Protein AF-A0AB39YDY0-F1 (afdb_monomer)

pLDDT: mean 84.26, std 14.53, range [36.44, 95.5]

Radius of gyration: 16.52 Å; Cα contacts (8 Å, |Δi|>4): 46; chains: 1; bounding box: 37×37×38 Å

Nearest PDB structures (foldseek):
  3hr0-assembly1_B  TM=7.176E-01  e=5.539E+00  Homo sapiens

Foldseek 3Di:
DDPPPPVPCDPVQVVLSVLLAVLLVLVVVLVVLVVVLVVCVVVVVDDPVRNVVSVVVSVVSVVVSVVSCVVSVHDPVSSFDQRDPVGTDD

Organism: NCBI:txid3238629

Secondary structure (DSSP, 8-state):
----------TTTHHHHHHHHHHHHHHHHHHHHHHHHHHHHHTT-S-HHHHHHHHHHHHHHHHHHHHHHHHTT--TGGG--B-GGG-B--

Mean predicted aligned error: 7.27 Å

Sequence (90 aa):
MSRSQRVELDPDTVERDLARLVLTVIELLRQLMERQALRRVECGDLSEEQEERLGLTLMLLEDRMGLLRSRFGLTPEDLNLDLGPIGRLL

InterPro domains:
  IPR007805 Gas vesicle protein K [PF05121] (6-90)
  IPR007805 Gas vesicle protein K [PTHR40137] (3-90)

Solvent-accessible surface area (backbone atoms only — not comparable to full-atom values): 5335 Å² total; per-residue (Å²): 134,83,79,78,77,61,88,78,67,46,88,94,43,36,71,46,53,52,48,43,52,53,50,28,54,52,48,53,51,50,54,50,50,50,58,48,48,53,53,33,58,77,71,61,77,52,54,71,73,53,50,54,53,49,51,54,50,52,51,58,47,51,54,52,50,52,52,52,29,58,74,59,75,46,57,82,71,66,42,43,46,70,65,63,96,80,38,64,76,104

Structure (mmCIF, N/CA/C/O backbone):
data_AF-A0AB39YDY0-F1
#
_entry.id   AF-A0AB39YDY0-F1
#
loop_
_atom_site.group_PDB
_atom_site.id
_atom_site.type_symbol
_atom_site.label_atom_id
_atom_site.label_alt_id
_atom_site.label_comp_id
_atom_site.label_asym_id
_atom_site.label_entity_id
_atom_site.label_seq_id
_atom_site.pdbx_PDB_ins_code
_atom_site.Cartn_x
_atom_site.Cartn_y
_atom_site.Cartn_z
_atom_site.occupancy
_atom_site.B_iso_or_equiv
_atom_site.auth_seq_id
_atom_site.auth_comp_id
_atom_site.auth_asym_id
_atom_site.auth_atom_id
_atom_site.pdbx_PDB_model_num
ATOM 1 N N . MET A 1 1 ? 11.566 -27.924 -16.734 1.00 36.44 1 MET A N 1
ATOM 2 C CA . MET A 1 1 ? 12.705 -27.038 -16.410 1.00 36.44 1 MET A CA 1
ATOM 3 C C . MET A 1 1 ? 12.130 -25.662 -16.109 1.00 36.44 1 MET A C 1
ATOM 5 O O . MET A 1 1 ? 11.842 -24.929 -17.044 1.00 36.44 1 MET A O 1
ATOM 9 N N . SER A 1 2 ? 11.827 -25.366 -14.842 1.00 38.69 2 SER A N 1
ATOM 10 C CA . SER A 1 2 ? 11.279 -24.057 -14.466 1.00 38.69 2 SER A CA 1
ATOM 11 C C . SER A 1 2 ? 12.433 -23.059 -14.430 1.00 38.69 2 SER A C 1
ATOM 13 O O . SER A 1 2 ? 13.349 -23.220 -13.623 1.00 38.69 2 SER A O 1
ATOM 15 N N . ARG A 1 3 ? 12.445 -22.089 -15.352 1.00 41.38 3 ARG A N 1
ATOM 16 C CA . ARG A 1 3 ? 13.333 -20.927 -15.253 1.00 41.38 3 ARG A CA 1
ATOM 17 C C . ARG A 1 3 ? 12.885 -20.161 -14.017 1.00 41.38 3 ARG A C 1
ATOM 19 O O . ARG A 1 3 ? 11.873 -19.472 -14.063 1.00 41.38 3 ARG A O 1
ATOM 26 N N . SER A 1 4 ? 13.622 -20.291 -12.921 1.00 45.78 4 SER A N 1
ATOM 27 C CA . SER A 1 4 ? 13.548 -19.318 -11.842 1.00 45.78 4 SER A CA 1
ATOM 28 C C . SER A 1 4 ? 13.902 -17.966 -12.450 1.00 45.78 4 SER A C 1
ATOM 30 O O . SER A 1 4 ? 15.077 -17.704 -12.706 1.00 45.78 4 SER A O 1
ATOM 32 N N . GLN A 1 5 ? 12.905 -17.117 -12.699 1.00 48.16 5 GLN A N 1
ATOM 33 C CA . GLN A 1 5 ? 13.135 -15.683 -12.777 1.00 48.16 5 GLN A CA 1
ATOM 34 C C . GLN A 1 5 ? 13.541 -15.251 -11.365 1.00 48.16 5 GLN A C 1
ATOM 36 O O . GLN A 1 5 ? 12.747 -14.779 -10.559 1.00 48.16 5 GLN A O 1
ATOM 41 N N . ARG A 1 6 ? 14.823 -15.479 -11.042 1.00 50.09 6 ARG A N 1
ATOM 42 C CA . ARG A 1 6 ? 15.561 -14.562 -10.174 1.00 50.09 6 ARG A CA 1
ATOM 43 C C . ARG A 1 6 ? 15.221 -13.172 -10.684 1.00 50.09 6 ARG A C 1
ATOM 45 O O . ARG A 1 6 ? 15.170 -13.006 -11.896 1.00 50.09 6 ARG A O 1
ATOM 52 N N . VAL A 1 7 ? 14.986 -12.229 -9.779 1.00 54.44 7 VAL A N 1
ATOM 53 C CA . VAL A 1 7 ? 14.873 -10.809 -10.118 1.00 54.44 7 VAL A CA 1
ATOM 54 C C . VAL A 1 7 ? 16.086 -10.464 -10.991 1.00 54.44 7 VAL A C 1
ATOM 56 O O . VAL A 1 7 ? 17.199 -10.330 -10.484 1.00 54.44 7 VAL A O 1
ATOM 59 N N . GLU A 1 8 ? 15.899 -10.486 -12.311 1.00 51.50 8 GLU A N 1
ATOM 60 C CA . GLU A 1 8 ? 16.910 -10.158 -13.306 1.00 51.50 8 GLU A CA 1
ATOM 61 C C . GLU A 1 8 ? 16.939 -8.639 -13.286 1.00 51.50 8 GLU A C 1
ATOM 63 O O . GLU A 1 8 ? 16.145 -7.981 -13.945 1.00 51.50 8 GLU A O 1
ATOM 68 N N . LEU A 1 9 ? 17.762 -8.101 -12.388 1.00 58.28 9 LEU A N 1
ATOM 69 C CA . LEU A 1 9 ? 18.035 -6.676 -12.308 1.00 58.28 9 LEU A CA 1
ATOM 70 C C . LEU A 1 9 ? 18.869 -6.333 -13.541 1.00 58.28 9 LEU A C 1
ATOM 72 O O . LEU A 1 9 ? 20.074 -6.599 -13.565 1.00 58.28 9 LEU A O 1
ATOM 76 N N . ASP A 1 10 ? 18.219 -5.819 -14.578 1.00 60.81 10 ASP A N 1
ATOM 77 C CA . ASP A 1 10 ? 18.913 -5.304 -15.753 1.00 60.81 10 ASP A CA 1
ATOM 78 C C . ASP A 1 10 ? 19.641 -4.011 -15.337 1.00 60.81 10 ASP A C 1
ATOM 80 O O . ASP A 1 10 ? 18.993 -3.126 -14.773 1.00 60.81 10 ASP A O 1
ATOM 84 N N . PRO A 1 11 ? 20.970 -3.885 -15.546 1.00 60.62 11 PRO A N 1
ATOM 85 C CA . PRO A 1 11 ? 21.752 -2.689 -15.216 1.00 60.62 11 PRO A CA 1
ATOM 86 C C . PRO A 1 11 ? 21.135 -1.377 -15.728 1.00 60.62 11 PRO A C 1
ATOM 88 O O . PRO A 1 11 ? 21.303 -0.348 -15.071 1.00 60.62 11 PRO A O 1
ATOM 91 N N . ASP A 1 12 ? 20.379 -1.421 -16.828 1.00 65.44 12 ASP A N 1
ATOM 92 C CA . ASP A 1 12 ? 19.717 -0.251 -17.408 1.00 65.44 12 ASP A CA 1
ATOM 93 C C . ASP A 1 12 ? 18.357 0.071 -16.741 1.00 65.44 12 ASP A C 1
ATOM 95 O O . ASP A 1 12 ? 17.854 1.190 -16.872 1.00 65.44 12 ASP A O 1
ATOM 99 N N . THR A 1 13 ? 17.767 -0.864 -15.976 1.00 75.38 13 THR A N 1
ATOM 100 C CA . THR A 1 13 ? 16.473 -0.702 -15.270 1.00 75.38 13 THR A CA 1
ATOM 101 C C . THR A 1 13 ? 16.519 -0.949 -13.761 1.00 75.38 13 THR A C 1
ATOM 103 O O . THR A 1 13 ? 15.473 -0.876 -13.111 1.00 75.38 13 THR A O 1
ATOM 106 N N . VAL A 1 14 ? 17.702 -1.156 -13.168 1.00 84.69 14 VAL A N 1
ATOM 107 C CA . VAL A 1 14 ? 17.872 -1.471 -11.732 1.00 84.69 14 VAL A CA 1
ATOM 108 C C . VAL A 1 14 ? 17.106 -0.513 -10.828 1.00 84.69 14 VAL A C 1
ATOM 110 O O . VAL A 1 14 ? 16.491 -0.951 -9.859 1.00 84.69 14 VAL A O 1
ATOM 113 N N . GLU A 1 15 ? 17.114 0.790 -11.128 1.00 84.25 15 GLU A N 1
ATOM 114 C CA . GLU A 1 15 ? 16.385 1.786 -10.334 1.00 84.25 15 GLU A CA 1
ATOM 115 C C . GLU A 1 15 ? 14.880 1.485 -10.297 1.00 84.25 15 GLU A C 1
ATOM 117 O O . GLU A 1 15 ? 14.269 1.491 -9.227 1.00 84.25 15 GLU A O 1
ATOM 122 N N . ARG A 1 16 ? 14.290 1.158 -11.451 1.00 87.69 16 ARG A N 1
ATOM 123 C CA . ARG A 1 16 ? 12.869 0.819 -11.574 1.00 87.69 16 ARG A CA 1
ATOM 124 C C . ARG A 1 16 ? 12.552 -0.516 -10.906 1.00 87.69 16 ARG A C 1
ATOM 126 O O . ARG A 1 16 ? 11.541 -0.611 -10.213 1.00 87.69 16 ARG A O 1
ATOM 133 N N . ASP A 1 17 ? 13.409 -1.520 -11.062 1.00 85.81 17 ASP A N 1
ATOM 134 C CA . ASP A 1 17 ? 13.189 -2.853 -10.489 1.00 85.81 17 ASP A CA 1
ATOM 135 C C . ASP A 1 17 ? 13.336 -2.862 -8.961 1.00 85.81 17 ASP A C 1
ATOM 137 O O . ASP A 1 17 ? 12.534 -3.481 -8.254 1.00 85.81 17 ASP A O 1
ATOM 141 N N . LEU A 1 18 ? 14.305 -2.113 -8.425 1.00 88.75 18 LEU A N 1
ATOM 142 C CA . LEU A 1 18 ? 14.429 -1.886 -6.985 1.00 88.75 18 LEU A CA 1
ATOM 143 C C . LEU A 1 18 ? 13.241 -1.086 -6.447 1.00 88.75 18 LEU A C 1
ATOM 145 O O . LEU A 1 18 ? 12.688 -1.450 -5.408 1.00 88.75 18 LEU A O 1
ATOM 149 N N . ALA A 1 19 ? 12.809 -0.037 -7.155 1.00 89.94 19 ALA A N 1
ATOM 150 C CA . ALA A 1 19 ? 11.623 0.723 -6.773 1.00 89.94 19 ALA A CA 1
ATOM 151 C C . ALA A 1 19 ? 10.378 -0.172 -6.737 1.00 89.94 19 ALA A C 1
ATOM 153 O O . ALA A 1 19 ? 9.634 -0.142 -5.760 1.00 89.94 19 ALA A O 1
ATOM 154 N N . ARG A 1 20 ? 10.188 -1.027 -7.747 1.00 91.00 20 ARG A N 1
ATOM 155 C CA . ARG A 1 20 ? 9.104 -2.014 -7.797 1.00 91.00 20 ARG A CA 1
ATOM 156 C C . ARG A 1 20 ? 9.134 -2.950 -6.592 1.00 91.00 20 ARG A C 1
ATOM 158 O O . ARG A 1 20 ? 8.099 -3.143 -5.957 1.00 91.00 20 ARG A O 1
ATOM 165 N N . LEU A 1 21 ? 10.297 -3.503 -6.243 1.00 91.00 21 LEU A N 1
ATOM 166 C CA . LEU A 1 21 ? 10.436 -4.395 -5.089 1.00 91.00 21 LEU A CA 1
ATOM 167 C C . LEU A 1 21 ? 10.080 -3.685 -3.775 1.00 91.00 21 LEU A C 1
ATOM 169 O O . LEU A 1 21 ? 9.290 -4.202 -2.987 1.00 91.00 21 LEU A O 1
ATOM 173 N N . VAL A 1 22 ? 10.622 -2.486 -3.551 1.00 92.69 22 VAL A N 1
ATOM 174 C CA . VAL A 1 22 ? 10.349 -1.694 -2.342 1.00 92.69 22 VAL A CA 1
ATOM 175 C C . VAL A 1 22 ? 8.872 -1.315 -2.258 1.00 92.69 22 VAL A C 1
ATOM 177 O O . VAL A 1 22 ? 8.254 -1.499 -1.211 1.00 92.69 22 VAL A O 1
ATOM 180 N N . LEU A 1 23 ? 8.281 -0.845 -3.359 1.00 93.19 23 LEU A N 1
ATOM 181 C CA . LEU A 1 23 ? 6.860 -0.502 -3.417 1.00 93.19 23 LEU A CA 1
ATOM 182 C C . LEU A 1 23 ? 5.972 -1.725 -3.183 1.00 93.19 23 LEU A C 1
ATOM 184 O O . LEU A 1 23 ? 4.962 -1.610 -2.502 1.00 93.19 23 LEU A O 1
ATOM 188 N N . THR A 1 24 ? 6.378 -2.902 -3.656 1.00 93.06 24 THR A N 1
ATOM 189 C CA . THR A 1 24 ? 5.662 -4.153 -3.376 1.00 93.06 24 THR A CA 1
ATOM 190 C C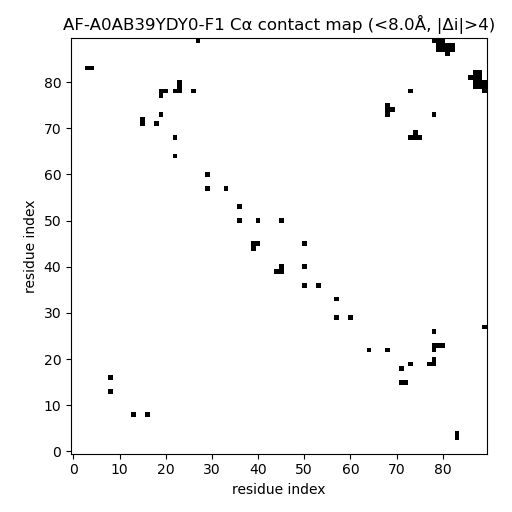 . THR A 1 24 ? 5.666 -4.486 -1.880 1.00 93.06 24 THR A C 1
ATOM 192 O O . THR A 1 24 ? 4.635 -4.851 -1.319 1.00 93.06 24 THR A O 1
ATOM 195 N N . VAL A 1 25 ? 6.807 -4.328 -1.200 1.00 92.62 25 VAL A N 1
ATOM 196 C CA . VAL A 1 25 ? 6.900 -4.553 0.254 1.00 92.62 25 VAL A CA 1
ATOM 197 C C . VAL A 1 25 ? 6.044 -3.547 1.024 1.00 92.62 25 VAL A C 1
ATOM 199 O O . VAL A 1 25 ? 5.346 -3.925 1.963 1.00 92.62 25 VAL A O 1
ATOM 202 N N . ILE A 1 26 ? 6.066 -2.274 0.626 1.00 93.12 26 ILE A N 1
ATOM 203 C CA . ILE A 1 26 ? 5.237 -1.237 1.252 1.00 93.12 26 ILE A CA 1
ATOM 204 C C . ILE A 1 26 ? 3.747 -1.540 1.046 1.00 93.12 26 ILE A C 1
ATOM 206 O O . ILE A 1 26 ? 2.973 -1.421 1.994 1.00 93.12 26 ILE A O 1
ATOM 210 N N . GLU A 1 27 ? 3.351 -1.987 -0.145 1.00 92.62 27 GLU A N 1
ATOM 211 C CA . GLU A 1 27 ? 1.968 -2.361 -0.454 1.00 92.62 27 GLU A CA 1
ATOM 212 C C . GLU A 1 27 ? 1.488 -3.541 0.401 1.00 92.62 27 GLU A C 1
ATOM 214 O O . GLU A 1 27 ? 0.404 -3.493 0.981 1.00 92.62 27 GLU A O 1
ATOM 219 N N . LEU A 1 28 ? 2.325 -4.565 0.587 1.00 92.31 28 LEU A N 1
ATOM 220 C CA . LEU A 1 28 ? 2.019 -5.662 1.508 1.00 92.31 28 LEU A CA 1
ATOM 221 C C . LEU A 1 28 ? 1.788 -5.177 2.942 1.00 92.31 28 LEU A C 1
ATOM 223 O O . LEU A 1 28 ? 0.848 -5.617 3.608 1.00 92.31 28 LEU A O 1
ATOM 227 N N . LEU A 1 29 ? 2.647 -4.277 3.429 1.00 91.69 29 LEU A N 1
ATOM 228 C CA . LEU A 1 29 ? 2.502 -3.702 4.764 1.00 91.69 29 LEU A CA 1
ATOM 229 C C . LEU A 1 29 ? 1.216 -2.877 4.868 1.00 91.69 29 LEU A C 1
ATOM 231 O O . LEU A 1 29 ? 0.499 -3.020 5.858 1.00 91.69 29 LEU A O 1
ATOM 235 N N . ARG A 1 30 ? 0.876 -2.088 3.839 1.00 89.94 30 ARG A N 1
ATOM 236 C CA . ARG A 1 30 ? -0.384 -1.333 3.761 1.00 89.94 30 ARG A CA 1
ATOM 237 C C . ARG A 1 30 ? -1.587 -2.268 3.883 1.00 89.94 30 ARG A C 1
ATOM 239 O O . ARG A 1 30 ? -2.425 -2.059 4.756 1.00 89.94 30 ARG A O 1
ATOM 246 N N . GLN A 1 31 ? -1.636 -3.338 3.089 1.00 91.25 31 GLN A N 1
ATOM 247 C CA . GLN A 1 31 ? -2.728 -4.315 3.132 1.00 91.25 31 GLN A CA 1
ATOM 248 C C . GLN A 1 31 ? -2.814 -5.060 4.468 1.00 91.25 31 GLN A C 1
ATOM 250 O O . GLN A 1 31 ? -3.906 -5.370 4.951 1.00 91.25 31 GLN A O 1
ATOM 255 N N . LEU A 1 32 ? -1.673 -5.388 5.080 1.00 93.19 32 LEU A N 1
ATOM 256 C CA . LEU A 1 32 ? -1.648 -5.999 6.407 1.00 93.19 32 LEU A CA 1
ATOM 257 C C . LEU A 1 32 ? -2.233 -5.047 7.452 1.00 93.19 32 LEU A C 1
ATOM 259 O O . LEU A 1 32 ? -3.074 -5.463 8.252 1.00 93.19 32 LEU A O 1
ATOM 263 N N . MET A 1 33 ? -1.796 -3.787 7.435 1.00 91.44 33 MET A N 1
ATOM 264 C CA . MET A 1 33 ? -2.290 -2.755 8.340 1.00 91.44 33 MET A CA 1
ATOM 265 C C . MET A 1 33 ? -3.784 -2.509 8.141 1.00 91.44 33 MET A C 1
ATOM 267 O O . MET A 1 33 ? -4.501 -2.430 9.129 1.00 91.44 33 MET A O 1
ATOM 271 N N . GLU A 1 34 ? -4.272 -2.476 6.902 1.00 92.50 34 GLU A N 1
ATOM 272 C CA . GLU A 1 34 ? -5.696 -2.336 6.580 1.00 92.50 34 GLU A CA 1
ATOM 273 C C . GLU A 1 34 ? -6.522 -3.504 7.146 1.00 92.50 34 GLU A C 1
ATOM 275 O O . GLU A 1 34 ? -7.505 -3.296 7.855 1.00 92.50 34 GLU A O 1
ATOM 280 N N . ARG A 1 35 ? -6.069 -4.751 6.962 1.00 93.38 35 ARG A N 1
ATOM 281 C CA . ARG A 1 35 ? -6.727 -5.926 7.567 1.00 93.38 35 ARG A CA 1
ATOM 282 C C . ARG A 1 35 ? -6.686 -5.912 9.096 1.00 93.38 35 ARG A C 1
ATOM 284 O O . ARG A 1 35 ? -7.573 -6.458 9.748 1.00 93.38 35 ARG A O 1
ATOM 291 N N . GLN A 1 36 ? -5.626 -5.378 9.701 1.00 92.19 36 GLN A N 1
ATOM 292 C CA . GLN A 1 36 ? -5.548 -5.222 11.157 1.00 92.19 36 GLN A CA 1
ATOM 293 C C . GLN A 1 36 ? -6.453 -4.094 11.658 1.00 92.19 36 GLN A C 1
ATOM 295 O O . GLN A 1 36 ? -7.082 -4.266 12.696 1.00 92.19 36 GLN A O 1
ATOM 300 N N . ALA A 1 37 ? -6.542 -2.989 10.918 1.00 91.81 37 ALA A N 1
ATOM 301 C CA . ALA A 1 37 ? -7.433 -1.872 11.194 1.00 91.81 37 ALA A CA 1
ATOM 302 C C . ALA A 1 37 ? -8.883 -2.353 11.248 1.00 91.81 37 ALA A C 1
ATOM 304 O O . ALA A 1 37 ? -9.520 -2.213 12.285 1.00 91.81 37 ALA A O 1
ATOM 305 N N . LEU A 1 38 ? -9.344 -3.025 10.188 1.00 91.50 38 LEU A N 1
ATOM 306 C CA . LEU A 1 38 ? -10.699 -3.576 10.104 1.00 91.50 38 LEU A CA 1
ATOM 307 C C . LEU A 1 38 ? -11.018 -4.495 11.286 1.00 91.50 38 LEU A C 1
ATOM 309 O O . LEU A 1 38 ? -12.024 -4.306 11.956 1.00 91.50 38 LEU A O 1
ATOM 313 N N . ARG A 1 39 ? -10.113 -5.424 11.619 1.00 92.81 39 ARG A N 1
ATOM 314 C CA . ARG A 1 39 ? -10.309 -6.316 12.772 1.00 92.81 39 ARG A CA 1
ATOM 315 C C . ARG A 1 39 ? -10.411 -5.573 14.103 1.00 92.81 39 ARG A C 1
ATOM 317 O O . ARG A 1 39 ? -11.182 -5.980 14.961 1.00 92.81 39 ARG A O 1
ATOM 324 N N . ARG A 1 40 ? -9.626 -4.513 14.304 1.00 90.38 40 ARG A N 1
ATOM 325 C CA . ARG A 1 40 ? -9.679 -3.726 15.546 1.00 90.38 40 ARG A CA 1
ATOM 326 C C . ARG A 1 40 ? -10.961 -2.903 15.653 1.00 90.38 40 ARG A C 1
ATOM 328 O O . ARG A 1 40 ? -11.498 -2.807 16.749 1.00 90.38 40 ARG A O 1
ATOM 335 N N . VAL A 1 41 ? -11.452 -2.370 14.534 1.00 90.06 41 VAL A N 1
ATOM 336 C CA . VAL A 1 41 ? -12.762 -1.703 14.443 1.00 90.06 41 VAL A CA 1
ATOM 337 C C . VAL A 1 41 ? -13.876 -2.692 14.804 1.00 90.06 41 VAL A C 1
ATOM 339 O O . VAL A 1 41 ? -14.682 -2.430 15.689 1.00 90.06 41 VAL A O 1
ATOM 342 N N . GLU A 1 42 ? -13.878 -3.881 14.194 1.00 91.06 42 GLU A N 1
ATOM 343 C CA . GLU A 1 42 ? -14.886 -4.924 14.447 1.00 91.06 42 GLU A CA 1
ATOM 344 C C . GLU A 1 42 ? -14.908 -5.407 15.907 1.00 91.06 42 GLU A C 1
ATOM 346 O O . GLU A 1 42 ? -15.976 -5.697 16.447 1.00 91.06 42 GLU A O 1
ATOM 351 N N . CYS A 1 43 ? -13.745 -5.484 16.558 1.00 93.62 43 CYS A N 1
ATOM 352 C CA . CYS A 1 43 ? -13.630 -5.867 17.967 1.00 93.62 43 CYS A CA 1
ATOM 353 C C . CYS A 1 43 ? -13.890 -4.711 18.952 1.00 93.62 43 CYS A C 1
ATOM 355 O O . CYS A 1 43 ? -13.948 -4.962 20.155 1.00 93.62 43 CYS A O 1
ATOM 357 N N . GLY A 1 44 ? -14.042 -3.468 18.478 1.00 89.81 44 GLY A N 1
ATOM 358 C CA . GLY A 1 44 ? -14.187 -2.283 19.332 1.00 89.81 44 GLY A CA 1
ATOM 359 C C . GLY A 1 44 ? -12.909 -1.895 20.089 1.00 89.81 44 GLY A C 1
ATOM 360 O O . GLY A 1 44 ? -12.981 -1.258 21.137 1.00 89.81 44 GLY A O 1
ATOM 361 N N . ASP A 1 45 ? -11.737 -2.283 19.575 1.00 89.94 45 ASP A N 1
ATOM 362 C CA . ASP A 1 45 ? -10.420 -2.017 20.178 1.00 89.94 45 ASP A CA 1
ATOM 363 C C . ASP A 1 45 ? -9.903 -0.585 19.900 1.00 89.94 45 ASP A C 1
ATOM 365 O O . ASP A 1 45 ? -8.803 -0.226 20.331 1.00 89.94 45 ASP A O 1
ATOM 369 N N . LEU A 1 46 ? -10.654 0.227 19.147 1.00 90.50 46 LEU A N 1
ATOM 370 C CA . LEU A 1 46 ? -10.314 1.604 18.778 1.00 90.50 46 LEU A CA 1
ATOM 371 C C . LEU A 1 46 ? -11.438 2.565 19.178 1.00 90.50 46 LEU A C 1
ATOM 373 O O . LEU A 1 46 ? -12.616 2.232 19.090 1.00 90.50 46 LEU A O 1
ATOM 377 N N . SER A 1 47 ? -11.074 3.776 19.602 1.00 93.44 47 SER A N 1
ATOM 378 C CA . SER A 1 47 ? -12.031 4.881 19.705 1.00 93.44 47 SER A CA 1
ATOM 379 C C . SER A 1 47 ? -12.337 5.473 18.326 1.00 93.44 47 SER A C 1
ATOM 381 O O . SER A 1 47 ? -11.500 5.401 17.427 1.00 93.44 47 SER A O 1
ATOM 383 N N . GLU A 1 48 ? -13.478 6.151 18.176 1.00 91.81 48 GLU A N 1
ATOM 384 C CA . GLU A 1 48 ? -13.865 6.827 16.922 1.00 91.81 48 GLU A CA 1
ATOM 385 C C . GLU A 1 48 ? -12.751 7.746 16.377 1.00 91.81 48 GLU A C 1
ATOM 387 O O . GLU A 1 48 ? -12.394 7.681 1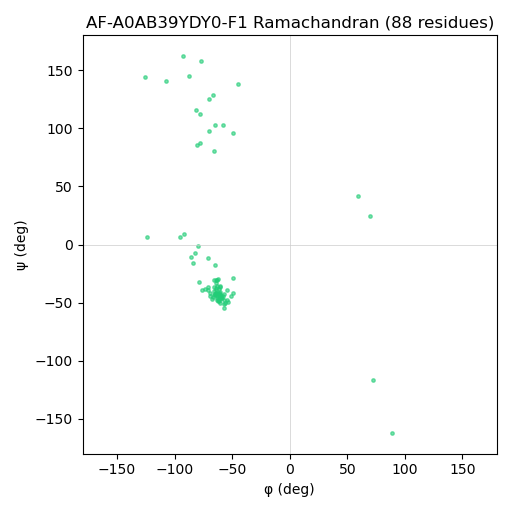5.202 1.00 91.81 48 GLU A O 1
ATOM 392 N N . GLU A 1 49 ? -12.104 8.536 17.243 1.00 94.75 49 GLU A N 1
ATOM 393 C CA . GLU A 1 49 ? -10.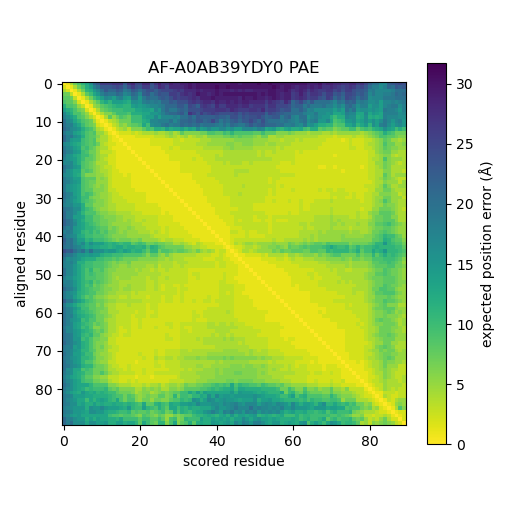975 9.396 16.849 1.00 94.75 49 GLU A CA 1
ATOM 394 C C . GLU A 1 49 ? -9.745 8.614 16.353 1.00 94.75 49 GLU A C 1
ATOM 396 O O . GLU A 1 49 ? -8.937 9.129 15.569 1.00 94.75 49 GLU A O 1
ATOM 401 N N . GLN A 1 50 ? -9.527 7.399 16.864 1.00 94.00 50 GLN A N 1
ATOM 402 C CA . GLN A 1 50 ? -8.433 6.535 16.420 1.00 94.00 50 GLN A CA 1
ATOM 403 C C . GLN A 1 50 ? -8.759 5.898 15.069 1.00 94.00 50 GLN A C 1
ATOM 405 O O . GLN A 1 50 ? -7.866 5.816 14.224 1.00 94.00 50 GLN A O 1
ATOM 410 N N . GLU A 1 51 ? -10.011 5.494 14.853 1.00 92.56 51 GLU A N 1
ATOM 411 C CA . GLU A 1 51 ? -10.487 4.961 13.574 1.00 92.56 51 GLU A CA 1
ATOM 412 C C . GLU A 1 51 ? -10.371 5.999 12.458 1.00 92.56 51 GLU A C 1
ATOM 414 O O . GLU A 1 51 ? -9.773 5.723 11.416 1.00 92.56 51 GLU A O 1
ATOM 419 N N . GLU A 1 52 ? -10.846 7.223 12.699 1.00 93.44 52 GLU A N 1
ATOM 420 C CA . GLU A 1 52 ? -10.790 8.311 11.720 1.00 93.44 52 GLU A CA 1
ATOM 421 C C . GLU A 1 52 ? -9.341 8.643 11.331 1.00 93.44 52 GLU A C 1
ATOM 423 O O . GLU A 1 52 ? -8.987 8.736 10.152 1.00 93.44 52 GLU A O 1
ATOM 428 N N . ARG A 1 53 ? -8.452 8.740 12.325 1.00 94.44 53 ARG A N 1
ATOM 429 C CA . ARG A 1 53 ? -7.025 9.021 12.111 1.00 94.44 53 ARG A CA 1
ATOM 430 C C . ARG A 1 53 ? -6.313 7.900 11.362 1.00 94.44 53 ARG A C 1
ATOM 432 O O . ARG A 1 53 ? -5.411 8.169 10.561 1.00 94.44 53 ARG A O 1
A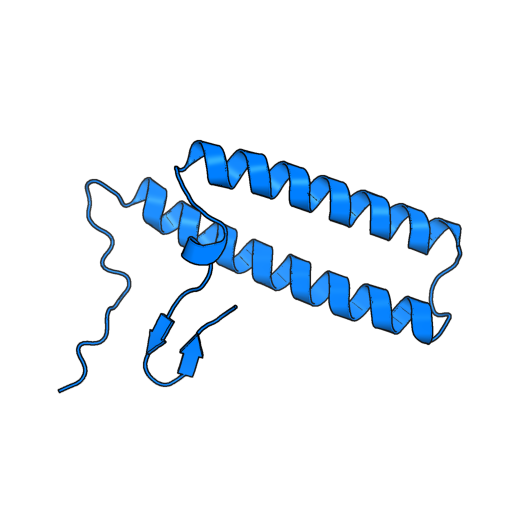TOM 439 N N . LEU A 1 54 ? -6.691 6.654 11.629 1.00 91.81 54 LEU A N 1
ATOM 440 C CA . LEU A 1 54 ? 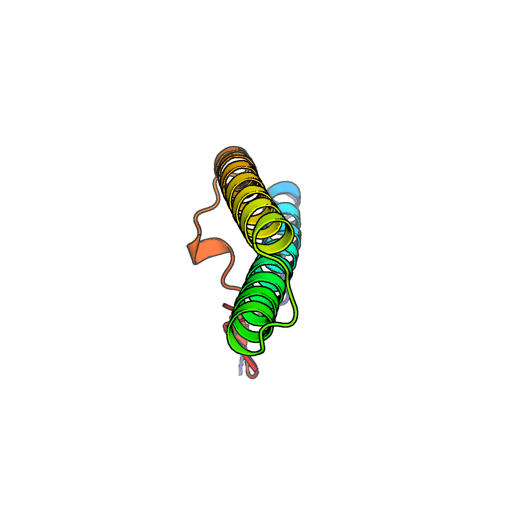-6.166 5.485 10.935 1.00 91.81 54 LEU A CA 1
ATOM 441 C C . LEU A 1 54 ? -6.612 5.480 9.471 1.00 91.81 54 LEU A C 1
ATOM 443 O O . LEU A 1 54 ? -5.763 5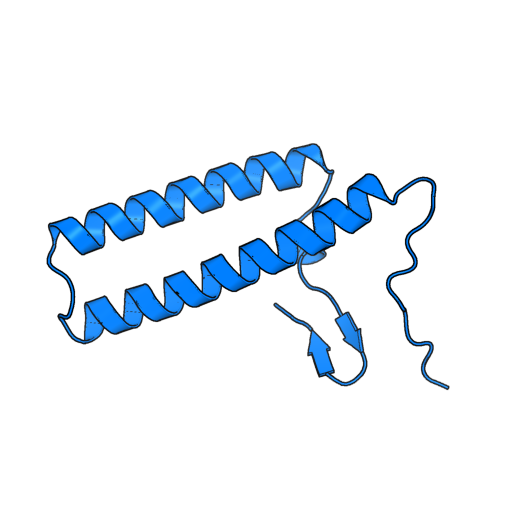.344 8.589 1.00 91.81 54 LEU A O 1
ATOM 447 N N . GLY A 1 55 ? -7.899 5.724 9.213 1.00 91.81 55 GLY A N 1
ATOM 448 C CA . GLY A 1 55 ? -8.448 5.872 7.865 1.00 91.81 55 GLY A CA 1
ATOM 449 C C . GLY A 1 55 ? -7.737 6.969 7.069 1.00 91.81 55 GLY A C 1
ATOM 450 O O . GLY A 1 55 ? -7.214 6.703 5.987 1.00 91.81 55 GLY A O 1
ATOM 451 N N . LEU A 1 56 ? -7.602 8.168 7.646 1.00 95.06 56 LEU A N 1
ATOM 452 C CA . LEU A 1 56 ? -6.889 9.289 7.021 1.00 95.06 56 LEU A CA 1
ATOM 453 C C . LEU A 1 56 ? -5.436 8.925 6.679 1.00 95.06 56 LEU A C 1
ATOM 455 O O . LEU A 1 56 ? -4.930 9.256 5.608 1.00 95.06 56 LEU A O 1
ATOM 459 N N . THR A 1 57 ? -4.754 8.228 7.588 1.00 93.31 57 THR A N 1
ATOM 460 C CA . THR A 1 57 ? -3.358 7.818 7.391 1.00 93.31 57 THR A CA 1
ATOM 461 C C . THR A 1 57 ? -3.222 6.826 6.235 1.00 93.31 57 THR A C 1
ATOM 463 O O . THR A 1 57 ? -2.304 6.965 5.424 1.00 93.31 57 THR A O 1
ATOM 466 N N . LEU A 1 58 ? -4.134 5.854 6.133 1.00 91.00 58 LEU A N 1
ATOM 467 C CA . LEU A 1 58 ? -4.153 4.878 5.040 1.00 91.00 58 LEU A CA 1
ATOM 468 C C . LEU A 1 58 ? -4.450 5.545 3.690 1.00 91.00 58 LEU A C 1
ATOM 470 O O . LEU A 1 58 ? -3.774 5.236 2.711 1.00 91.00 58 LEU A O 1
ATOM 474 N N . MET A 1 59 ? -5.374 6.510 3.647 1.00 93.38 59 MET A N 1
ATOM 475 C CA . MET A 1 59 ? -5.651 7.302 2.439 1.00 93.38 59 MET A CA 1
ATOM 476 C C . MET A 1 59 ? -4.418 8.094 1.981 1.00 93.38 59 MET A C 1
ATOM 478 O O . MET A 1 59 ? -4.018 8.016 0.823 1.00 93.38 59 MET A O 1
ATOM 482 N N . LEU A 1 60 ? -3.749 8.794 2.904 1.00 95.50 60 LEU A N 1
ATOM 483 C CA . LEU A 1 60 ? -2.523 9.541 2.599 1.00 95.50 60 LEU A CA 1
ATOM 484 C C . LEU A 1 60 ? -1.370 8.635 2.142 1.00 95.50 60 LEU A C 1
ATOM 486 O O . LEU A 1 60 ? -0.487 9.077 1.403 1.00 95.50 60 LEU A O 1
ATOM 490 N N . LEU A 1 61 ? -1.319 7.393 2.629 1.00 92.75 61 LEU A N 1
ATOM 491 C CA . LEU A 1 61 ? -0.346 6.406 2.173 1.00 92.75 61 LEU A CA 1
ATOM 492 C C . LEU A 1 61 ? -0.649 5.964 0.736 1.00 92.75 61 LEU A C 1
ATOM 494 O O . LEU A 1 61 ? 0.275 5.940 -0.075 1.00 92.75 61 LEU A O 1
ATOM 498 N N . GLU A 1 62 ? -1.911 5.689 0.402 1.00 91.06 62 GLU A N 1
ATOM 499 C CA . GLU A 1 62 ? -2.329 5.317 -0.958 1.00 91.06 62 GLU A CA 1
ATOM 500 C C . GLU A 1 62 ? -2.017 6.421 -1.982 1.00 91.06 62 GLU A C 1
ATOM 502 O O . GLU A 1 62 ? -1.441 6.148 -3.040 1.00 91.06 62 GLU A O 1
ATOM 507 N N . ASP A 1 63 ? -2.279 7.685 -1.637 1.00 94.81 63 ASP A N 1
ATOM 508 C CA . ASP A 1 63 ? -1.947 8.830 -2.494 1.00 94.81 63 ASP A CA 1
ATOM 509 C C . ASP A 1 63 ? -0.439 8.907 -2.775 1.00 94.81 63 ASP A C 1
ATOM 511 O O . ASP A 1 63 ? 0.003 9.043 -3.922 1.00 94.81 63 ASP A O 1
ATOM 515 N N . ARG A 1 64 ? 0.389 8.756 -1.731 1.00 94.81 64 ARG A N 1
ATOM 516 C CA . ARG A 1 64 ? 1.855 8.742 -1.870 1.00 94.81 64 ARG A CA 1
ATOM 517 C C . ARG A 1 64 ? 2.337 7.553 -2.696 1.00 94.81 64 ARG A C 1
ATOM 519 O O . ARG A 1 64 ? 3.239 7.718 -3.519 1.00 94.81 64 ARG A O 1
ATOM 526 N N . MET A 1 65 ? 1.724 6.383 -2.522 1.00 92.81 65 MET A N 1
ATOM 527 C CA . MET A 1 65 ? 1.979 5.209 -3.357 1.00 92.81 65 MET A CA 1
ATOM 528 C C . MET A 1 65 ? 1.646 5.497 -4.824 1.00 92.81 65 MET A C 1
ATOM 530 O O . MET A 1 65 ? 2.406 5.117 -5.711 1.00 92.81 65 MET A O 1
ATOM 534 N N . GLY A 1 66 ? 0.546 6.202 -5.108 1.00 93.25 66 GLY A N 1
ATOM 535 C CA . GLY A 1 66 ? 0.174 6.645 -6.459 1.00 93.25 66 GLY A CA 1
ATOM 536 C C . GLY A 1 66 ? 1.237 7.526 -7.118 1.00 93.25 66 GLY A C 1
ATOM 537 O O . GLY A 1 66 ? 1.642 7.280 -8.258 1.00 93.25 66 GLY A O 1
ATOM 538 N N . LEU A 1 67 ? 1.754 8.507 -6.375 1.00 94.81 67 LEU A N 1
ATOM 539 C CA . LEU A 1 67 ? 2.818 9.397 -6.848 1.00 94.81 67 LEU A CA 1
ATOM 540 C C . LEU A 1 67 ? 4.123 8.644 -7.138 1.00 94.81 67 LEU A C 1
ATOM 542 O O . LEU A 1 67 ? 4.748 8.868 -8.176 1.00 94.81 67 LEU A O 1
ATOM 546 N N . LEU A 1 68 ? 4.532 7.737 -6.246 1.00 93.50 68 LEU A N 1
ATOM 547 C CA . LEU A 1 68 ? 5.750 6.945 -6.430 1.00 93.50 68 LEU A CA 1
ATOM 548 C C . LEU A 1 68 ? 5.622 5.977 -7.610 1.00 93.50 68 LEU A C 1
ATOM 550 O O . LEU A 1 68 ? 6.516 5.938 -8.451 1.00 93.50 68 LEU A O 1
ATOM 554 N N . ARG A 1 69 ? 4.495 5.264 -7.728 1.00 93.50 69 ARG A N 1
ATOM 555 C CA . ARG A 1 69 ? 4.196 4.403 -8.885 1.00 93.50 69 ARG A CA 1
ATOM 556 C C . ARG A 1 69 ? 4.316 5.180 -10.198 1.00 93.50 69 ARG A C 1
ATOM 558 O O . ARG A 1 69 ? 5.053 4.765 -11.088 1.00 93.50 69 ARG A O 1
ATOM 565 N N . SER A 1 70 ? 3.690 6.355 -10.269 1.00 93.75 70 SER A N 1
ATOM 566 C CA . SER A 1 70 ? 3.734 7.224 -11.452 1.00 93.75 70 SER A CA 1
ATOM 567 C C . SER A 1 70 ? 5.158 7.672 -11.793 1.00 93.75 70 SER A C 1
ATOM 569 O O . SER A 1 70 ? 5.557 7.627 -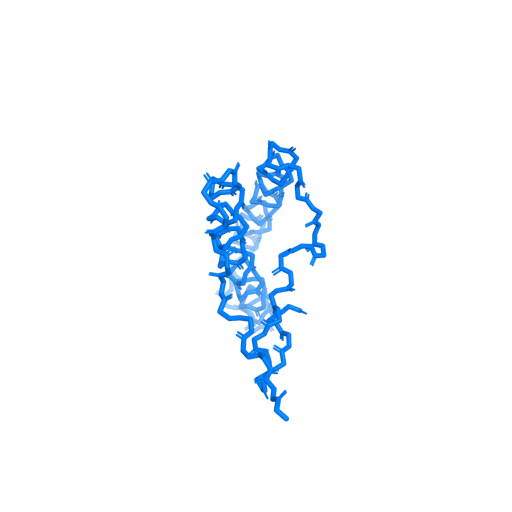12.954 1.00 93.75 70 SER A O 1
ATOM 571 N N . ARG A 1 71 ? 5.955 8.052 -10.785 1.00 92.38 71 ARG A N 1
ATOM 572 C CA . ARG A 1 71 ? 7.354 8.473 -10.965 1.00 92.38 71 ARG A CA 1
ATOM 573 C C . ARG A 1 71 ? 8.232 7.374 -11.571 1.00 92.38 71 ARG A C 1
ATOM 575 O O . ARG A 1 71 ? 9.113 7.689 -12.363 1.00 92.38 71 ARG A O 1
ATOM 582 N N . PHE A 1 72 ? 8.001 6.115 -11.205 1.00 90.88 72 PHE A N 1
ATOM 583 C CA . PHE A 1 72 ? 8.771 4.969 -11.702 1.00 90.88 72 PHE A CA 1
ATOM 584 C C . PHE A 1 72 ? 8.115 4.263 -12.903 1.00 90.88 72 PHE A C 1
ATOM 586 O O . PHE A 1 72 ? 8.600 3.218 -13.342 1.00 90.88 72 PHE A O 1
ATOM 593 N N . GLY A 1 73 ? 7.021 4.812 -13.448 1.00 91.25 73 GLY A N 1
ATOM 594 C CA . GLY A 1 73 ? 6.290 4.202 -14.562 1.00 91.25 73 GLY A CA 1
ATOM 595 C C . GLY A 1 73 ? 5.774 2.801 -14.223 1.00 91.25 73 GLY A C 1
ATOM 596 O O . GLY A 1 73 ? 5.921 1.874 -15.022 1.00 91.25 73 GLY A O 1
ATOM 597 N N . LEU A 1 74 ? 5.259 2.629 -13.006 1.00 91.81 74 LEU A N 1
ATOM 598 C CA . LEU A 1 74 ? 4.707 1.378 -12.496 1.00 91.81 74 LEU A CA 1
ATOM 599 C C . LEU A 1 74 ? 3.186 1.476 -12.400 1.00 91.81 74 LEU A C 1
ATOM 601 O O . LEU A 1 74 ? 2.630 2.492 -11.982 1.00 91.81 74 LEU A O 1
ATOM 605 N N . THR A 1 75 ? 2.527 0.388 -12.753 1.00 90.69 75 THR A N 1
ATOM 606 C CA . THR A 1 75 ? 1.101 0.151 -12.548 1.00 90.69 75 THR A CA 1
ATOM 607 C C . THR A 1 75 ? 0.873 -0.577 -11.217 1.00 90.69 75 THR A C 1
ATOM 609 O O . THR A 1 75 ? 1.814 -1.140 -10.648 1.00 90.69 75 THR A O 1
ATOM 612 N N . PRO A 1 76 ? -0.354 -0.577 -10.671 1.00 87.31 76 PRO A N 1
ATOM 613 C CA . PRO A 1 76 ? -0.689 -1.415 -9.519 1.00 87.31 76 PRO A CA 1
ATOM 614 C C . PRO A 1 76 ? -0.368 -2.899 -9.752 1.00 87.31 76 PRO A C 1
ATOM 616 O O . PRO A 1 76 ? 0.156 -3.563 -8.860 1.00 87.31 76 PRO A O 1
ATOM 619 N N . GLU A 1 77 ? -0.620 -3.402 -10.960 1.00 87.75 77 GLU A N 1
ATOM 620 C CA . GLU A 1 77 ? -0.388 -4.794 -11.350 1.00 87.75 77 GLU A CA 1
ATOM 621 C C . GLU A 1 77 ? 1.099 -5.153 -11.341 1.00 87.75 77 GLU A C 1
ATOM 623 O O . GLU A 1 77 ? 1.454 -6.289 -11.021 1.00 87.75 77 GLU A O 1
ATOM 628 N N . ASP A 1 78 ? 1.977 -4.184 -11.620 1.00 88.44 78 ASP A N 1
ATOM 629 C CA . ASP A 1 78 ? 3.419 -4.396 -11.550 1.00 88.44 78 ASP A CA 1
ATOM 630 C C . ASP A 1 78 ? 3.863 -4.757 -10.131 1.00 88.44 78 ASP A C 1
ATOM 632 O O . ASP A 1 78 ? 4.817 -5.512 -9.977 1.00 88.44 78 ASP A O 1
ATOM 636 N N . LEU A 1 79 ? 3.182 -4.301 -9.079 1.00 88.69 79 LEU A N 1
ATOM 637 C CA . LEU A 1 79 ? 3.552 -4.661 -7.705 1.00 88.69 79 LEU A CA 1
ATOM 638 C C . LEU A 1 79 ? 3.241 -6.129 -7.375 1.00 88.69 79 LEU A C 1
ATOM 640 O O . LEU A 1 79 ? 3.711 -6.654 -6.367 1.00 88.69 79 LEU A O 1
ATOM 644 N N . ASN A 1 80 ? 2.484 -6.829 -8.222 1.00 83.75 80 ASN A N 1
ATOM 645 C CA . ASN A 1 80 ? 2.190 -8.233 -8.008 1.00 83.75 80 ASN A CA 1
ATOM 646 C C . ASN A 1 80 ? 3.353 -9.129 -8.465 1.00 83.75 80 ASN A C 1
ATOM 648 O O . ASN A 1 80 ? 3.407 -9.603 -9.603 1.00 83.75 80 ASN A O 1
ATOM 652 N N . LEU A 1 81 ? 4.320 -9.335 -7.570 1.00 78.81 81 LEU A N 1
ATOM 653 C CA . LEU A 1 81 ? 5.479 -10.184 -7.830 1.00 78.81 81 LEU A CA 1
ATOM 654 C C . LEU A 1 81 ? 5.069 -11.657 -7.971 1.00 78.81 81 LEU A C 1
ATOM 656 O O . LEU A 1 81 ? 4.425 -12.221 -7.087 1.00 78.81 81 LEU A O 1
ATOM 660 N N . ASP A 1 82 ? 5.504 -12.291 -9.060 1.00 76.88 82 ASP A N 1
ATOM 661 C CA . ASP A 1 82 ? 5.456 -13.744 -9.215 1.00 76.88 82 ASP A CA 1
ATOM 662 C C . ASP A 1 82 ? 6.660 -14.364 -8.496 1.00 76.88 82 ASP A C 1
ATOM 664 O O . ASP A 1 82 ? 7.814 -14.120 -8.857 1.00 76.88 82 ASP A O 1
ATOM 668 N N . LEU A 1 83 ? 6.397 -15.153 -7.455 1.00 75.38 83 LEU A N 1
ATOM 669 C CA . LEU A 1 83 ? 7.419 -15.877 -6.703 1.00 75.38 83 LEU A CA 1
ATOM 670 C C . LEU A 1 83 ? 7.652 -17.297 -7.244 1.00 75.38 83 LEU A C 1
ATOM 672 O O . LEU A 1 83 ? 8.329 -18.103 -6.599 1.00 75.38 83 LEU A O 1
ATOM 676 N N . GLY A 1 84 ? 7.079 -17.642 -8.399 1.00 77.00 84 GLY A N 1
ATOM 677 C CA . GLY A 1 84 ? 7.160 -18.962 -9.007 1.00 77.00 84 GLY A CA 1
ATOM 678 C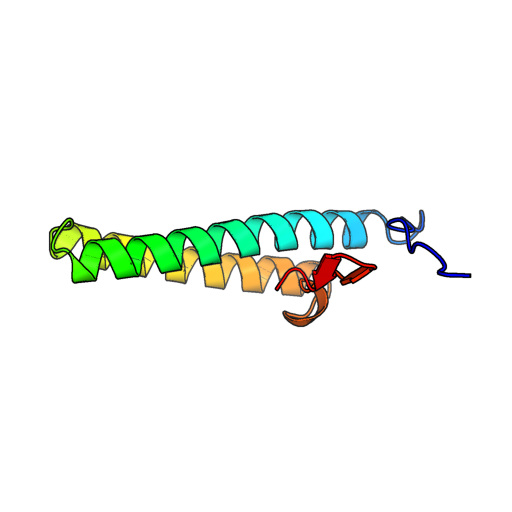 C . GLY A 1 84 ? 6.321 -19.986 -8.234 1.00 77.00 84 GLY A C 1
ATOM 679 O O . GLY A 1 84 ? 5.100 -19.859 -8.181 1.00 77.00 84 GLY A O 1
ATOM 680 N N . PRO A 1 85 ? 6.918 -21.030 -7.625 1.00 75.88 85 PRO A N 1
ATOM 681 C CA . PRO A 1 85 ? 6.156 -22.114 -6.993 1.00 75.88 85 PRO A CA 1
ATOM 682 C C . PRO A 1 85 ? 5.321 -21.686 -5.776 1.00 75.88 85 PRO A C 1
ATOM 684 O O . PRO A 1 85 ? 4.426 -22.424 -5.377 1.00 75.88 85 PRO A O 1
ATOM 687 N N . ILE A 1 86 ? 5.607 -20.521 -5.185 1.00 75.44 86 ILE A N 1
ATOM 688 C CA . ILE A 1 86 ? 4.861 -19.967 -4.041 1.00 75.44 86 ILE A CA 1
ATOM 6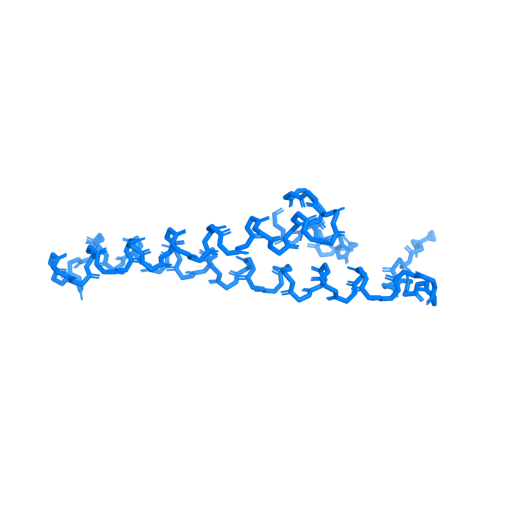89 C C . ILE A 1 86 ? 3.632 -19.164 -4.521 1.00 75.44 86 ILE A C 1
ATOM 691 O O . ILE A 1 86 ? 2.740 -18.863 -3.734 1.00 75.44 86 ILE A O 1
ATOM 695 N N . GLY A 1 87 ? 3.537 -18.890 -5.827 1.00 74.44 87 GLY A N 1
ATOM 696 C CA . GLY A 1 87 ? 2.465 -18.110 -6.432 1.00 74.44 87 GLY A CA 1
ATOM 697 C C . GLY A 1 87 ? 2.761 -16.611 -6.458 1.00 74.44 87 GLY A C 1
ATOM 698 O O . GLY A 1 87 ? 3.907 -16.176 -6.344 1.00 74.44 87 GLY A O 1
ATOM 699 N N . ARG A 1 88 ? 1.705 -15.822 -6.646 1.00 75.81 88 ARG A N 1
ATOM 700 C CA . ARG A 1 88 ? 1.759 -14.360 -6.699 1.00 75.81 88 ARG A CA 1
ATOM 701 C C . ARG A 1 88 ? 1.632 -13.752 -5.305 1.00 75.81 88 ARG A C 1
ATOM 703 O O . ARG A 1 88 ? 0.940 -14.307 -4.455 1.00 75.81 88 ARG A O 1
ATOM 710 N N . LEU A 1 89 ? 2.324 -12.641 -5.077 1.00 76.75 89 LEU A N 1
ATOM 711 C CA . LEU A 1 89 ? 2.423 -12.005 -3.765 1.00 76.75 89 LEU A CA 1
ATOM 712 C C . LEU A 1 89 ? 1.180 -11.175 -3.389 1.00 76.75 89 LEU A C 1
ATOM 714 O O . LEU A 1 89 ? 0.867 -11.087 -2.201 1.00 76.75 89 LEU A O 1
ATOM 718 N N . LEU A 1 90 ? 0.509 -10.563 -4.377 1.00 75.56 90 LEU A N 1
ATOM 719 C CA . LEU A 1 90 ? -0.650 -9.670 -4.219 1.00 75.56 90 LEU A CA 1
ATOM 720 C C . LEU A 1 90 ? -1.901 -10.194 -4.940 1.00 75.56 90 LEU A C 1
ATOM 722 O O . LEU A 1 90 ? -1.771 -10.814 -6.024 1.00 75.56 90 LEU A O 1
#